Protein AF-A0A495ZK05-F1 (afdb_monomer)

Solvent-accessible surface area (backbone atoms only — not comparable to full-atom values): 6361 Å² total; per-residue (Å²): 134,88,84,78,74,72,53,63,67,58,57,50,51,53,55,46,61,74,78,39,60,81,86,37,72,67,45,50,52,50,51,54,51,49,52,54,49,49,54,51,49,54,38,54,50,38,51,52,52,36,50,54,47,40,40,71,76,38,63,52,75,69,47,58,72,47,46,70,61,61,73,62,57,81,54,53,66,61,41,49,52,50,35,56,44,59,73,66,53,92,45,72,81,55,44,48,57,78,72,52,76,71,65,96,77,130

Radius of gyration: 19.3 Å; Cα contacts (8 Å, |Δi|>4): 53; chains: 1; bounding box: 39×31×50 Å

Sequence (106 aa):
MLSGLLHPHQAIADFIKGGIVQESSVYQHLVETAEASYQREARQDAIRYLFAVLEFRFDGLAVQVLRPVLENIKDLERLQELHNEALHVESFEAFPHTLGMNGNEQ

Foldseek 3Di:
DDPPPPVVVVVVLVVCVVPPPCPDPVVVVVVVVVVVVVLVVLLVVLLVLLLVLLVVVAPNVVSVVCSVVSVVDSDSVLSVVLSVVSNVDPYPVVSCVSSVVPDPPD

Secondary structure (DSSP, 8-state):
-------HHHHHHHHHHHHS-TTSHHHHHHHHHHHHHHHHHHHHHHHHHHHHHHHHHS-HHHHHTTHHHHHH---HHHHHHHHHHHHH-SSTTTHHHHTT-S----

pLDDT: mean 74.85, std 16.36, range [32.03, 92.06]

Structure (mmCIF, N/CA/C/O backbone):
data_AF-A0A495ZK05-F1
#
_entry.id   AF-A0A495ZK05-F1
#
loop_
_atom_site.group_PDB
_atom_site.id
_atom_site.type_symbol
_atom_site.label_atom_id
_atom_site.label_alt_id
_atom_site.label_comp_id
_atom_site.label_asym_id
_atom_site.label_entity_id
_atom_site.label_seq_id
_atom_site.pdbx_PDB_ins_code
_atom_site.Cartn_x
_atom_site.Cartn_y
_atom_site.Cartn_z
_atom_site.occupancy
_atom_site.B_iso_or_equiv
_atom_site.auth_seq_id
_atom_site.auth_comp_id
_atom_site.auth_asym_id
_atom_site.auth_atom_id
_atom_site.pdbx_PDB_model_num
ATOM 1 N N . MET A 1 1 ? 11.075 11.632 32.663 1.00 38.25 1 MET A N 1
ATOM 2 C CA . MET A 1 1 ? 11.008 11.474 31.198 1.00 38.25 1 MET A CA 1
ATOM 3 C C . MET A 1 1 ? 9.583 11.095 30.842 1.00 38.25 1 MET A C 1
ATOM 5 O O . MET A 1 1 ? 9.145 10.011 31.194 1.00 38.25 1 MET A O 1
ATOM 9 N N . LEU A 1 2 ? 8.835 12.040 30.275 1.00 45.91 2 LEU A N 1
ATOM 10 C CA . LEU A 1 2 ? 7.432 11.880 29.898 1.00 45.91 2 LEU A CA 1
ATOM 11 C C . LEU A 1 2 ? 7.367 11.180 28.534 1.00 45.91 2 LEU A C 1
ATOM 13 O O . LEU A 1 2 ? 7.320 11.850 27.510 1.00 45.91 2 LEU A O 1
ATOM 17 N N . SER A 1 3 ? 7.375 9.845 28.508 1.00 44.25 3 SER A N 1
ATOM 18 C CA . SER A 1 3 ? 6.885 9.115 27.328 1.00 44.25 3 SER A CA 1
ATOM 19 C C . SER A 1 3 ? 5.365 9.057 27.399 1.00 44.25 3 SER A C 1
ATOM 21 O O . 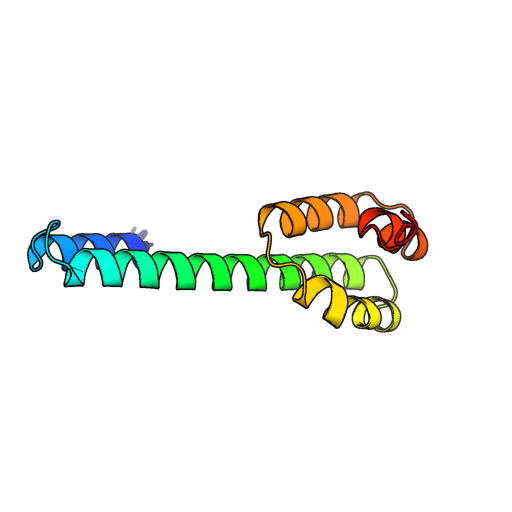SER A 1 3 ? 4.760 8.035 27.705 1.00 44.25 3 SER A O 1
ATOM 23 N N . GLY A 1 4 ? 4.764 10.223 27.168 1.00 50.09 4 GLY A N 1
ATOM 24 C CA . GLY A 1 4 ? 3.384 10.343 26.744 1.00 50.09 4 GLY A CA 1
ATOM 25 C C . GLY A 1 4 ? 3.306 9.972 25.271 1.00 50.09 4 GLY A C 1
ATOM 26 O O . GLY A 1 4 ? 3.370 10.838 24.409 1.00 50.09 4 GLY A O 1
ATOM 27 N N . LEU A 1 5 ? 3.155 8.685 24.989 1.00 45.94 5 LEU A N 1
ATOM 28 C CA . LEU A 1 5 ? 2.338 8.260 23.863 1.00 45.94 5 LEU A CA 1
ATOM 29 C C . LEU A 1 5 ? 1.092 7.639 24.475 1.00 45.94 5 LEU A C 1
ATOM 31 O O . LEU A 1 5 ? 0.960 6.429 24.629 1.00 45.94 5 LEU A O 1
ATOM 35 N N . LEU A 1 6 ? 0.192 8.530 24.893 1.00 44.91 6 LEU A N 1
ATOM 36 C CA . LEU A 1 6 ? -1.211 8.189 25.019 1.00 44.91 6 LEU A CA 1
ATOM 37 C C . LEU A 1 6 ? -1.605 7.672 23.636 1.00 44.91 6 LEU A C 1
ATOM 39 O O . LEU A 1 6 ? -1.663 8.455 22.692 1.00 44.91 6 LEU A O 1
ATOM 43 N N . HIS A 1 7 ? -1.805 6.365 23.488 1.00 44.66 7 HIS A N 1
ATOM 44 C CA . HIS A 1 7 ? -2.530 5.853 22.337 1.00 44.66 7 HIS A CA 1
ATOM 45 C C . HIS A 1 7 ? -3.914 6.510 22.414 1.00 44.66 7 HIS A C 1
ATOM 47 O O . HIS A 1 7 ? -4.664 6.193 23.344 1.00 44.66 7 HIS A O 1
ATOM 53 N N . PRO A 1 8 ? -4.261 7.460 21.524 1.00 54.59 8 PRO A N 1
ATOM 54 C CA . PRO A 1 8 ? -5.515 8.204 21.638 1.00 54.59 8 PRO A CA 1
ATOM 55 C C . PRO A 1 8 ? -6.719 7.252 21.635 1.00 54.59 8 PRO A C 1
ATOM 57 O O . PRO A 1 8 ? -7.712 7.510 22.304 1.00 54.59 8 PRO A O 1
ATOM 60 N N . HIS A 1 9 ? -6.577 6.090 20.995 1.00 52.38 9 HIS A N 1
ATOM 61 C CA . HIS A 1 9 ? -7.555 5.005 21.004 1.00 52.38 9 HIS A CA 1
ATOM 62 C C . HIS A 1 9 ? -7.830 4.428 22.402 1.00 52.38 9 HIS A C 1
ATOM 64 O O . HIS A 1 9 ? -8.989 4.186 22.729 1.00 52.38 9 HIS A O 1
ATOM 70 N N . GLN A 1 10 ? -6.806 4.257 23.248 1.00 53.91 10 GLN A N 1
ATOM 71 C CA . GLN A 1 10 ? -6.983 3.737 24.610 1.00 53.91 10 GLN A CA 1
ATOM 72 C C . GLN A 1 10 ? -7.698 4.767 25.491 1.00 53.91 10 GLN A C 1
ATOM 74 O O . GLN A 1 10 ? -8.633 4.431 26.208 1.00 53.91 10 GLN A O 1
ATOM 79 N N . ALA A 1 11 ? -7.313 6.041 25.369 1.00 58.72 11 ALA A N 1
ATOM 80 C CA . ALA A 1 11 ? -7.917 7.133 26.128 1.00 58.72 11 ALA A CA 1
ATOM 81 C C . ALA A 1 11 ? -9.381 7.392 25.731 1.00 58.72 11 ALA A C 1
ATOM 83 O O . ALA A 1 11 ? -10.210 7.666 26.596 1.00 58.72 11 ALA A O 1
ATOM 84 N N . ILE A 1 12 ? -9.716 7.267 24.442 1.00 57.22 12 ILE A N 1
ATOM 85 C CA . ILE A 1 12 ? -11.101 7.346 23.957 1.00 57.22 12 ILE A CA 1
ATOM 86 C C . ILE A 1 12 ? -11.905 6.140 24.458 1.00 57.22 12 ILE A C 1
ATOM 88 O O . ILE A 1 12 ? -13.001 6.323 24.981 1.00 57.22 12 ILE A O 1
ATOM 92 N N . ALA A 1 13 ? -11.361 4.923 24.371 1.00 57.22 13 ALA A N 1
ATOM 93 C CA . ALA A 1 13 ? -12.037 3.722 24.862 1.00 57.22 13 ALA A CA 1
ATOM 94 C C . ALA A 1 13 ? -12.306 3.779 26.377 1.00 57.22 13 ALA A C 1
ATOM 96 O O . ALA A 1 13 ? -13.402 3.438 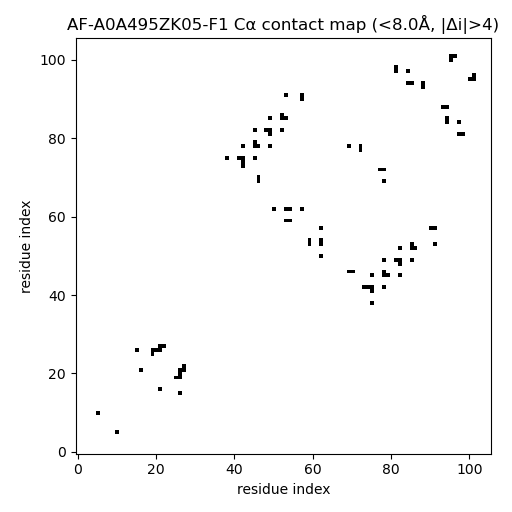26.823 1.00 57.22 13 ALA A O 1
ATOM 97 N N . ASP A 1 14 ? -11.342 4.256 27.164 1.00 60.91 14 ASP A N 1
ATOM 98 C CA . ASP A 1 14 ? -11.476 4.388 28.617 1.00 60.91 14 ASP A CA 1
ATOM 99 C C . ASP A 1 14 ? -12.444 5.522 29.009 1.00 60.91 14 ASP A C 1
ATOM 101 O O . ASP A 1 14 ? -13.238 5.358 29.938 1.00 60.91 14 ASP A O 1
ATOM 105 N N . PHE A 1 15 ? -12.461 6.637 28.265 1.00 61.59 15 PHE A N 1
ATOM 106 C CA . PHE A 1 15 ? -13.435 7.722 28.445 1.00 61.59 15 PHE A CA 1
ATOM 107 C C . PHE A 1 15 ? -14.873 7.268 28.146 1.00 61.59 15 PHE A C 1
ATOM 109 O O . PHE A 1 15 ? -15.790 7.554 28.918 1.00 61.59 15 PHE A O 1
ATOM 116 N N . ILE A 1 16 ? -15.074 6.512 27.063 1.00 58.06 16 ILE A N 1
ATOM 117 C CA . ILE A 1 16 ? -16.387 5.976 26.677 1.00 58.06 16 ILE A CA 1
ATOM 118 C C . ILE A 1 16 ? -16.865 4.935 27.711 1.00 58.06 16 ILE A C 1
ATOM 120 O O . ILE A 1 16 ? -18.028 4.977 28.117 1.00 58.06 16 ILE A O 1
ATOM 124 N N . LYS A 1 17 ? -15.979 4.063 28.219 1.00 57.12 17 LYS A N 1
ATOM 125 C CA . LYS A 1 17 ? -16.305 3.082 29.277 1.00 57.12 17 LYS A CA 1
ATOM 126 C C . LYS A 1 17 ? -16.735 3.717 30.603 1.00 57.12 17 LYS A C 1
ATOM 128 O O . LYS A 1 17 ? -17.503 3.101 31.336 1.00 57.12 17 LYS A O 1
ATOM 133 N N . GLY A 1 18 ? -16.232 4.909 30.929 1.00 58.09 18 GLY A N 1
ATOM 134 C CA . GLY A 1 18 ? -16.524 5.591 32.195 1.00 58.09 18 GLY A CA 1
ATOM 135 C C . GLY A 1 18 ? -17.904 6.258 32.268 1.00 58.09 18 GLY A C 1
ATOM 136 O O . GLY A 1 18 ? -18.395 6.492 33.370 1.00 58.09 18 GLY A O 1
ATOM 137 N N . GLY A 1 19 ? -18.531 6.563 31.124 1.00 60.56 19 GLY A N 1
ATOM 138 C CA . GLY A 1 19 ? -19.804 7.301 31.061 1.00 60.56 19 GLY A CA 1
ATOM 139 C C . GLY A 1 19 ? -20.941 6.604 30.309 1.00 60.56 19 GLY A C 1
ATOM 140 O O . GLY A 1 19 ? -22.100 6.972 30.495 1.00 60.56 19 GLY A O 1
ATOM 141 N N . ILE A 1 20 ? -20.643 5.603 29.476 1.00 56.84 20 ILE A N 1
ATOM 142 C CA . ILE A 1 20 ? -21.629 4.884 28.664 1.00 56.84 20 ILE A CA 1
ATOM 143 C C . ILE A 1 20 ? -21.628 3.417 29.102 1.00 56.84 20 ILE A C 1
ATOM 145 O O . ILE A 1 20 ? -20.589 2.763 29.121 1.00 56.84 20 ILE A O 1
ATOM 149 N N . VAL A 1 21 ? -22.801 2.893 29.470 1.00 59.66 21 VAL A N 1
ATOM 150 C CA . VAL A 1 21 ? -22.973 1.466 29.783 1.00 59.66 21 VAL A CA 1
ATOM 151 C C . VAL A 1 21 ? -22.532 0.659 28.557 1.00 59.66 21 VAL A C 1
ATOM 153 O O . VAL A 1 21 ? -23.018 0.931 27.462 1.00 59.66 21 VAL A O 1
ATOM 156 N N . GLN A 1 22 ? -21.627 -0.314 28.720 1.00 55.84 22 GLN A N 1
ATOM 157 C CA . GLN A 1 22 ?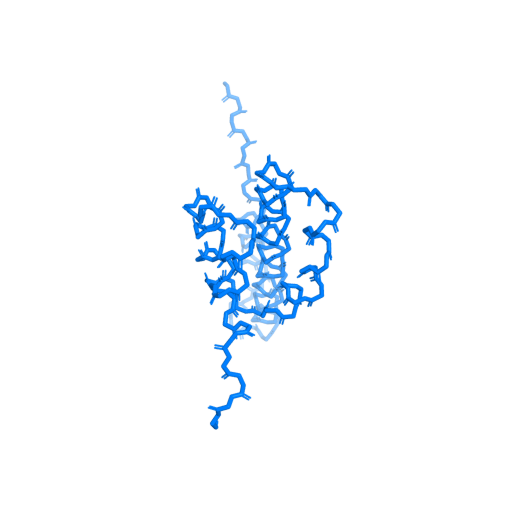 -21.104 -1.143 27.615 1.00 55.84 22 GLN A CA 1
ATOM 158 C C . GLN A 1 22 ? -22.210 -1.867 26.818 1.00 55.84 22 GLN A C 1
ATOM 160 O O . GLN A 1 22 ? -21.993 -2.231 25.669 1.00 55.84 22 GLN A O 1
ATOM 165 N N . GLU A 1 23 ? -23.399 -2.026 27.407 1.00 57.50 23 GLU A N 1
ATOM 166 C CA . GLU A 1 23 ? -24.602 -2.615 26.796 1.00 57.50 23 GLU A CA 1
ATOM 167 C C . GLU A 1 23 ? -25.494 -1.595 26.058 1.00 57.50 23 GLU A C 1
ATOM 169 O O . GLU A 1 23 ? -26.519 -1.953 25.481 1.00 57.50 23 GLU A O 1
ATOM 174 N N . SER A 1 24 ? -25.149 -0.305 26.089 1.00 70.56 24 SER A N 1
ATOM 175 C CA . SER A 1 24 ? -25.881 0.732 25.364 1.00 70.56 24 SER A CA 1
ATOM 176 C C . SER A 1 24 ? -25.593 0.631 23.871 1.00 70.56 24 SER A C 1
ATOM 178 O O . SER A 1 24 ? -24.434 0.582 23.455 1.00 70.56 24 SER A O 1
ATOM 180 N N . SER A 1 25 ? -26.639 0.723 23.050 1.00 72.38 25 SER A N 1
ATOM 181 C CA . SER A 1 25 ? -26.523 0.802 21.587 1.00 72.38 25 SER A CA 1
ATOM 182 C C . SER A 1 25 ? -25.604 1.938 21.119 1.00 72.38 25 SER A C 1
ATOM 184 O O . SER A 1 25 ? -24.988 1.840 20.062 1.00 72.38 25 SER A O 1
ATOM 186 N N . VAL A 1 26 ? -25.451 2.993 21.928 1.00 71.62 26 VAL A N 1
ATOM 187 C CA . VAL A 1 26 ? -24.514 4.096 21.677 1.00 71.62 26 VAL A CA 1
ATOM 188 C C . VAL A 1 26 ? -23.056 3.641 21.803 1.00 71.62 26 VAL A C 1
ATOM 190 O O . VAL A 1 26 ? -22.233 4.026 20.979 1.00 71.62 26 VAL A O 1
ATOM 193 N N . TYR A 1 27 ? -22.724 2.814 22.801 1.00 68.44 27 TYR A N 1
ATOM 194 C CA . TYR A 1 27 ? -21.365 2.287 22.980 1.00 68.44 27 TYR A CA 1
ATOM 195 C C . TYR A 1 27 ? -20.980 1.393 21.800 1.00 68.44 27 TYR A C 1
ATOM 197 O O . TYR A 1 27 ? -19.920 1.564 21.203 1.00 68.44 27 TYR A O 1
ATOM 205 N N . GLN A 1 28 ? -21.879 0.482 21.433 1.00 70.25 28 GLN A N 1
ATOM 206 C CA . GLN A 1 28 ? -21.676 -0.465 20.341 1.00 70.25 28 GLN A CA 1
ATOM 207 C C . GLN A 1 28 ? -21.483 0.260 19.001 1.00 70.25 28 GLN A C 1
ATOM 209 O O . GLN A 1 28 ? -20.506 0.010 18.301 1.00 70.25 28 GLN A O 1
ATOM 214 N N . HIS A 1 29 ? -22.318 1.265 18.720 1.00 74.25 29 HIS A N 1
ATOM 215 C CA . HIS A 1 29 ? -22.187 2.098 17.526 1.00 74.25 29 HIS A CA 1
ATOM 216 C C . HIS A 1 29 ? -20.864 2.886 17.471 1.00 74.25 29 HIS A C 1
ATOM 218 O O . HIS A 1 29 ? -20.266 3.029 16.403 1.00 74.25 29 HIS A O 1
ATOM 224 N N . LEU A 1 30 ? -20.381 3.398 18.610 1.00 73.38 30 LEU A N 1
ATOM 225 C CA . LEU A 1 30 ? -19.103 4.116 18.678 1.00 73.38 30 LEU A CA 1
ATOM 226 C C . LEU A 1 30 ? -17.910 3.189 18.446 1.00 73.38 30 LEU A C 1
ATOM 228 O O . LEU A 1 30 ? -16.984 3.577 17.736 1.00 73.38 30 LEU A O 1
ATOM 232 N N . VAL A 1 31 ? -17.937 1.979 19.011 1.00 73.00 31 VAL A N 1
ATOM 233 C CA . VAL A 1 31 ? -16.900 0.964 18.778 1.00 73.00 31 VAL A CA 1
ATOM 234 C C . VAL A 1 31 ? -16.872 0.558 17.308 1.00 73.00 31 VAL A C 1
ATOM 236 O O . VAL A 1 31 ? -15.817 0.647 16.688 1.00 73.00 31 VAL A O 1
ATOM 239 N N . GLU A 1 32 ? -18.021 0.226 16.718 1.00 73.69 32 GLU A N 1
ATOM 240 C CA . GLU A 1 32 ? -18.130 -0.111 15.290 1.00 73.69 32 GLU A CA 1
ATOM 241 C C . GLU A 1 32 ? -17.608 1.020 14.390 1.00 73.69 32 GLU A C 1
ATOM 243 O O . GLU A 1 32 ? -16.862 0.788 13.438 1.00 73.69 32 GLU A O 1
ATOM 248 N N . THR A 1 33 ? -17.956 2.271 14.709 1.00 72.69 33 THR A N 1
ATOM 249 C CA . THR A 1 33 ? -17.499 3.445 13.950 1.00 72.69 33 THR A CA 1
ATOM 250 C C . THR A 1 33 ? -15.991 3.657 14.097 1.00 72.69 33 THR A C 1
ATOM 252 O O . THR A 1 33 ? -15.309 3.962 13.114 1.00 72.69 33 THR A O 1
ATOM 255 N N . ALA A 1 34 ? -15.454 3.480 15.306 1.00 68.44 34 ALA A N 1
ATOM 256 C CA . ALA A 1 34 ? -14.025 3.593 15.567 1.00 68.44 34 ALA A CA 1
ATOM 257 C C . ALA A 1 34 ? -13.236 2.503 14.828 1.00 68.44 34 ALA A C 1
ATOM 259 O O . ALA A 1 34 ? -12.264 2.821 14.142 1.00 68.44 34 ALA A O 1
ATOM 260 N N . GLU A 1 35 ? -13.681 1.248 14.878 1.00 73.62 35 GLU A N 1
ATOM 261 C CA . GLU A 1 35 ? -13.059 0.143 14.142 1.00 73.62 35 GLU A CA 1
ATOM 262 C C . GLU A 1 35 ? -13.101 0.373 12.626 1.00 73.62 35 GLU A C 1
ATOM 264 O O . GLU A 1 35 ? -12.080 0.220 11.952 1.00 73.62 35 GLU A O 1
ATOM 269 N N . ALA A 1 36 ? -14.230 0.839 12.086 1.00 73.62 36 ALA A N 1
ATOM 270 C CA . ALA A 1 36 ? -14.351 1.167 10.666 1.00 73.62 36 ALA A CA 1
ATOM 271 C C . ALA A 1 36 ? -13.417 2.315 10.238 1.00 73.62 36 ALA A C 1
ATOM 273 O O . ALA A 1 36 ? -12.837 2.274 9.147 1.00 73.62 36 ALA A O 1
ATOM 274 N N . SER A 1 37 ? -13.251 3.340 11.083 1.00 73.38 37 SER A N 1
ATOM 275 C CA . SER A 1 37 ? -12.301 4.430 10.823 1.00 73.38 37 SER A CA 1
ATOM 276 C C . SER A 1 37 ? -10.852 3.939 10.843 1.00 73.38 37 SER A C 1
ATOM 278 O O . SER A 1 37 ? -10.108 4.215 9.903 1.00 73.38 37 SER A O 1
ATOM 280 N N . TYR A 1 38 ? -10.490 3.113 11.826 1.00 74.75 38 TYR A N 1
ATOM 281 C CA . TYR A 1 38 ? -9.158 2.527 11.942 1.00 74.75 38 TYR A CA 1
ATOM 282 C C . TYR A 1 38 ? -8.814 1.634 10.746 1.00 74.75 38 TYR A C 1
ATOM 284 O O . TYR A 1 38 ? -7.747 1.771 10.150 1.00 74.75 38 TYR A O 1
ATOM 292 N N . GLN A 1 39 ? -9.735 0.761 10.329 1.00 77.06 39 GLN A N 1
ATOM 293 C CA . GLN A 1 39 ? -9.534 -0.084 9.149 1.00 77.06 39 GLN A CA 1
ATOM 294 C C . GLN A 1 39 ? -9.350 0.746 7.875 1.00 77.06 39 GLN A C 1
ATOM 296 O O . GLN A 1 39 ? -8.521 0.410 7.026 1.00 77.06 39 GLN A O 1
ATOM 301 N N . ARG A 1 40 ? -10.088 1.854 7.733 1.00 80.31 40 ARG A N 1
ATOM 302 C CA . ARG A 1 40 ? -9.933 2.764 6.592 1.00 80.31 40 ARG A CA 1
ATOM 303 C C . ARG A 1 40 ? -8.557 3.429 6.583 1.00 80.31 40 ARG A C 1
ATOM 305 O O . ARG A 1 40 ? -7.945 3.491 5.517 1.00 80.31 40 ARG A O 1
ATOM 312 N N . GLU A 1 41 ? -8.087 3.908 7.730 1.00 86.69 41 GLU A N 1
ATOM 313 C CA . GLU A 1 41 ? -6.768 4.537 7.869 1.00 86.69 41 GLU A CA 1
ATOM 314 C C . GLU A 1 41 ? -5.644 3.539 7.589 1.00 86.69 41 GLU A C 1
ATOM 316 O O . GLU A 1 41 ? -4.811 3.787 6.718 1.00 86.69 41 GLU A O 1
ATOM 321 N N . ALA A 1 42 ? -5.680 2.364 8.222 1.00 85.19 42 ALA A N 1
ATOM 322 C CA . ALA A 1 42 ? -4.699 1.302 8.005 1.00 85.19 42 ALA A CA 1
ATOM 323 C C . ALA A 1 42 ? -4.614 0.893 6.527 1.00 85.19 42 ALA A C 1
ATOM 325 O O . ALA A 1 42 ? -3.530 0.679 5.984 1.00 85.19 42 ALA A O 1
ATOM 326 N N . ARG A 1 43 ? -5.760 0.848 5.842 1.00 90.88 43 ARG A N 1
ATOM 327 C CA . ARG A 1 43 ? -5.835 0.578 4.406 1.00 90.88 43 ARG A CA 1
ATOM 328 C C . ARG A 1 43 ? -5.205 1.686 3.563 1.00 90.88 43 ARG A C 1
ATOM 330 O O . ARG A 1 43 ? -4.482 1.391 2.613 1.00 90.88 43 ARG A O 1
ATOM 337 N N . GLN A 1 44 ? -5.491 2.950 3.869 1.00 89.69 44 GLN A N 1
ATOM 338 C CA . GLN A 1 44 ? -4.891 4.083 3.157 1.00 89.69 44 GLN A CA 1
ATOM 339 C C . GLN A 1 44 ? -3.375 4.122 3.347 1.00 89.69 44 GLN A C 1
ATOM 341 O O . GLN A 1 44 ? -2.644 4.352 2.383 1.00 89.69 44 GLN A O 1
ATOM 346 N N . ASP A 1 45 ? -2.908 3.839 4.559 1.00 89.81 45 ASP A N 1
ATOM 347 C CA . ASP A 1 45 ? -1.488 3.740 4.866 1.00 89.81 45 ASP A CA 1
ATOM 348 C C . ASP A 1 45 ? -0.831 2.576 4.118 1.00 89.81 45 ASP A C 1
ATOM 350 O O . ASP A 1 45 ? 0.210 2.777 3.492 1.00 89.81 45 ASP A O 1
ATOM 354 N N . ALA A 1 46 ? -1.457 1.395 4.085 1.00 89.88 46 ALA A N 1
ATOM 355 C CA . ALA A 1 46 ? -0.956 0.248 3.328 1.00 89.88 46 ALA A CA 1
ATOM 356 C C . ALA A 1 46 ? -0.804 0.569 1.832 1.00 89.88 46 ALA A C 1
ATOM 358 O O . ALA A 1 46 ? 0.251 0.308 1.251 1.00 89.88 46 ALA A O 1
ATOM 359 N N . ILE A 1 47 ? -1.809 1.213 1.225 1.00 91.81 47 ILE A N 1
ATOM 360 C CA . ILE A 1 47 ? -1.742 1.680 -0.168 1.00 91.81 47 ILE A CA 1
ATOM 361 C C . ILE A 1 47 ? -0.599 2.687 -0.338 1.00 91.81 47 ILE A C 1
ATOM 363 O O . ILE A 1 47 ? 0.218 2.530 -1.244 1.00 91.81 47 ILE A O 1
ATOM 367 N N . ARG A 1 48 ? -0.494 3.696 0.537 1.00 91.81 48 ARG A N 1
ATOM 368 C CA . ARG A 1 48 ? 0.564 4.718 0.468 1.00 91.81 48 ARG A CA 1
ATOM 369 C C . ARG A 1 48 ? 1.958 4.097 0.533 1.00 91.81 48 ARG A C 1
ATOM 371 O O . ARG A 1 48 ? 2.824 4.469 -0.254 1.00 91.81 48 ARG A O 1
ATOM 378 N N . TYR A 1 49 ? 2.184 3.167 1.457 1.00 91.44 49 TYR A N 1
ATOM 379 C CA . TYR A 1 49 ? 3.481 2.511 1.608 1.00 91.44 49 TYR A CA 1
ATOM 380 C C . TYR A 1 49 ? 3.800 1.579 0.444 1.00 91.44 49 TYR A C 1
ATOM 382 O O . TYR A 1 49 ? 4.942 1.550 -0.006 1.00 91.44 49 TYR A O 1
ATOM 390 N N . LEU A 1 50 ? 2.805 0.861 -0.077 1.00 92.06 50 LEU A N 1
ATOM 391 C CA . LEU A 1 50 ? 2.961 0.062 -1.288 1.00 92.06 50 LEU A CA 1
ATOM 392 C C . LEU A 1 50 ? 3.365 0.936 -2.488 1.00 92.06 50 LEU A C 1
ATOM 394 O O . LEU A 1 50 ? 4.320 0.606 -3.188 1.00 92.06 50 LEU A O 1
ATOM 398 N N . PHE A 1 51 ? 2.712 2.085 -2.679 1.00 91.81 51 PHE A N 1
ATOM 399 C CA . PHE A 1 51 ? 3.102 3.057 -3.705 1.00 91.81 51 PHE A CA 1
ATOM 400 C C . PHE A 1 51 ? 4.527 3.560 -3.517 1.00 91.81 51 PHE A C 1
ATOM 402 O O . PHE A 1 51 ? 5.295 3.556 -4.471 1.00 91.81 51 PHE A O 1
ATOM 409 N N . ALA A 1 52 ? 4.901 3.930 -2.293 1.00 91.38 52 ALA A N 1
ATOM 410 C CA . ALA A 1 52 ? 6.247 4.411 -2.006 1.00 91.38 52 ALA A CA 1
ATOM 411 C C . ALA A 1 52 ? 7.326 3.370 -2.356 1.00 91.38 52 ALA A C 1
ATOM 413 O O . ALA A 1 52 ? 8.367 3.730 -2.899 1.00 91.38 52 ALA A O 1
ATOM 414 N N . VAL A 1 53 ? 7.078 2.081 -2.090 1.00 92.06 53 VAL A N 1
ATOM 415 C CA . VAL A 1 53 ? 7.996 0.995 -2.473 1.00 92.06 53 VAL A CA 1
ATOM 416 C C . VAL A 1 53 ? 8.076 0.852 -3.991 1.00 92.06 53 VAL A C 1
ATOM 418 O O . VAL A 1 53 ? 9.174 0.790 -4.541 1.00 92.06 53 VAL A O 1
ATOM 421 N N . LEU A 1 54 ? 6.934 0.822 -4.677 1.00 90.69 54 LEU A N 1
ATOM 422 C CA . LEU A 1 54 ? 6.899 0.670 -6.130 1.00 90.69 54 LEU A CA 1
ATOM 423 C C . LEU A 1 54 ? 7.560 1.858 -6.845 1.00 90.69 54 LEU A C 1
ATOM 425 O O . LEU A 1 54 ? 8.361 1.639 -7.745 1.00 90.69 54 LEU A O 1
ATOM 429 N N . GLU A 1 55 ? 7.289 3.094 -6.420 1.00 91.19 55 GLU A N 1
ATOM 430 C CA . GLU A 1 55 ? 7.907 4.316 -6.965 1.00 91.19 55 GLU A CA 1
ATOM 431 C C . GLU A 1 55 ? 9.405 4.414 -6.642 1.00 91.19 55 GLU A C 1
ATOM 433 O O . GLU A 1 55 ? 10.161 5.029 -7.390 1.00 91.19 55 GLU A O 1
ATOM 438 N N . PHE A 1 56 ? 9.855 3.817 -5.534 1.00 90.25 56 PHE A N 1
ATOM 439 C CA . PHE A 1 56 ? 11.278 3.739 -5.206 1.00 90.25 56 PHE A CA 1
ATOM 440 C C . PHE A 1 56 ? 12.019 2.728 -6.090 1.00 90.25 56 PHE A C 1
ATOM 442 O O . PHE A 1 56 ? 13.169 2.959 -6.463 1.00 90.25 56 PHE A O 1
ATOM 449 N N . ARG A 1 57 ? 11.385 1.591 -6.400 1.00 90.44 57 ARG A N 1
ATOM 450 C CA . ARG A 1 57 ? 12.017 0.495 -7.150 1.00 90.44 57 ARG A CA 1
ATOM 451 C C . ARG A 1 57 ? 11.872 0.632 -8.664 1.00 90.44 57 ARG A C 1
ATOM 453 O O . ARG A 1 57 ? 12.722 0.123 -9.392 1.00 90.44 57 ARG A O 1
ATOM 460 N N . PHE A 1 58 ? 10.814 1.284 -9.130 1.00 88.31 58 PHE A N 1
ATOM 461 C CA . PHE A 1 58 ? 10.410 1.322 -10.533 1.00 88.31 58 PHE A CA 1
ATOM 462 C C . PHE A 1 58 ? 10.070 2.745 -10.985 1.00 88.31 58 PHE A C 1
ATOM 464 O O . PHE A 1 58 ? 10.003 3.672 -10.184 1.00 88.31 58 PHE A O 1
ATOM 471 N N . ASP A 1 59 ? 9.852 2.928 -12.289 1.00 80.75 59 ASP A N 1
ATOM 472 C CA . ASP A 1 59 ? 9.464 4.227 -12.842 1.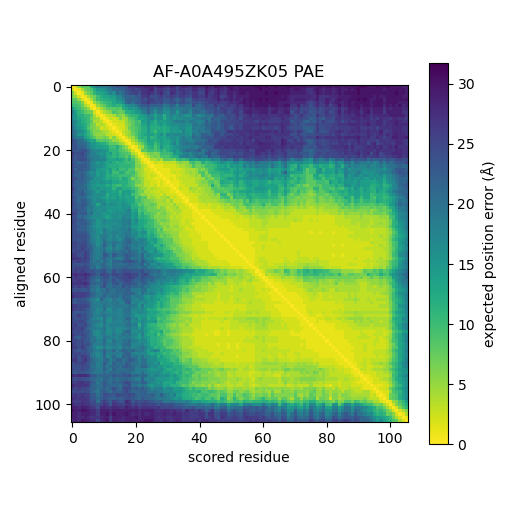00 80.75 59 ASP A CA 1
ATOM 473 C C . ASP A 1 59 ? 8.129 4.702 -12.241 1.00 80.75 59 ASP A C 1
ATOM 475 O O . ASP A 1 59 ? 7.079 4.082 -12.435 1.00 80.75 59 ASP A O 1
ATOM 479 N N . GLY A 1 60 ? 8.163 5.832 -11.530 1.00 76.12 60 GLY A N 1
ATOM 480 C CA . GLY A 1 60 ? 7.003 6.376 -10.831 1.00 76.12 60 GLY A CA 1
ATOM 481 C C . GLY A 1 60 ? 5.799 6.668 -11.734 1.00 76.12 60 GLY A C 1
ATOM 482 O O . GLY A 1 60 ? 4.666 6.567 -11.268 1.00 76.12 60 GLY A O 1
ATOM 483 N N . LEU A 1 61 ? 5.992 6.970 -13.025 1.00 78.56 61 LEU A N 1
ATOM 484 C CA . LEU A 1 61 ? 4.877 7.188 -13.958 1.00 78.56 61 LEU A CA 1
ATOM 485 C C . LEU A 1 61 ? 4.155 5.882 -14.297 1.00 78.56 61 LEU A C 1
ATOM 487 O O . LEU A 1 61 ? 2.925 5.867 -14.372 1.00 78.56 61 LEU A O 1
ATOM 491 N N . ALA A 1 62 ? 4.900 4.788 -14.461 1.00 78.94 62 ALA A N 1
ATOM 492 C CA . ALA A 1 62 ? 4.327 3.468 -14.707 1.00 78.94 62 ALA A CA 1
ATOM 493 C C . ALA A 1 62 ? 3.547 2.970 -13.481 1.00 78.94 62 ALA A C 1
ATOM 495 O O . ALA A 1 62 ? 2.450 2.423 -13.609 1.00 78.94 62 ALA A O 1
ATOM 496 N N . VAL A 1 63 ? 4.063 3.249 -12.282 1.00 84.38 63 VAL A N 1
ATOM 497 C CA . VAL A 1 63 ? 3.438 2.870 -11.011 1.00 84.38 63 VAL A CA 1
ATOM 498 C C . VAL A 1 63 ? 2.068 3.529 -10.822 1.00 84.38 63 VAL A C 1
ATOM 500 O O . VAL A 1 63 ? 1.138 2.858 -10.372 1.00 84.38 63 VAL A O 1
ATOM 503 N N . GLN A 1 64 ? 1.881 4.794 -11.227 1.00 85.44 64 GLN A N 1
ATOM 504 C CA . GLN A 1 64 ? 0.584 5.477 -11.070 1.00 85.44 64 GLN A CA 1
ATOM 505 C C . GLN A 1 64 ? -0.572 4.789 -11.810 1.00 85.44 64 GLN A C 1
ATOM 507 O O . GLN A 1 64 ? -1.723 4.918 -11.388 1.00 85.44 64 GLN A O 1
ATOM 512 N N . VAL A 1 65 ? -0.294 4.015 -12.864 1.00 86.75 65 VAL A N 1
ATOM 513 C CA . VAL A 1 65 ? -1.315 3.240 -13.594 1.00 86.75 65 VAL A CA 1
ATOM 514 C C . VAL A 1 65 ? -1.985 2.196 -12.690 1.00 86.75 65 VAL A C 1
ATOM 516 O O . VAL A 1 65 ? -3.154 1.866 -12.886 1.00 86.75 65 VAL A O 1
ATOM 519 N N . LEU A 1 66 ? -1.291 1.718 -11.652 1.00 85.50 66 LEU A N 1
ATOM 520 C CA . LEU A 1 66 ? -1.807 0.726 -10.704 1.00 85.50 66 LEU A CA 1
ATOM 521 C C . LEU A 1 66 ? -2.659 1.335 -9.583 1.00 85.50 66 LEU A C 1
ATOM 523 O O . LEU A 1 66 ? -3.315 0.598 -8.845 1.00 85.50 66 LEU A O 1
ATOM 527 N N . ARG A 1 67 ? -2.695 2.668 -9.449 1.00 87.19 67 ARG A N 1
ATOM 528 C CA . ARG A 1 67 ? -3.452 3.369 -8.396 1.00 87.19 67 ARG A CA 1
ATOM 529 C C . ARG A 1 67 ? -4.924 2.983 -8.329 1.00 87.19 67 ARG A C 1
ATOM 531 O O . ARG A 1 67 ? -5.337 2.542 -7.257 1.00 87.19 67 ARG A O 1
ATOM 538 N N . PRO A 1 68 ? -5.707 3.046 -9.419 1.00 88.69 68 PRO A N 1
ATOM 539 C CA . PRO A 1 68 ? -7.109 2.643 -9.359 1.00 88.69 68 PRO A CA 1
ATOM 540 C C . PRO A 1 68 ? -7.292 1.169 -8.967 1.00 88.69 68 PRO A C 1
ATOM 542 O O . PRO A 1 68 ? -8.263 0.835 -8.293 1.00 88.69 68 PRO A O 1
ATOM 545 N N . VAL A 1 69 ? -6.358 0.287 -9.345 1.00 88.69 69 VAL A N 1
ATOM 546 C CA . VAL A 1 69 ? -6.422 -1.144 -9.010 1.00 88.69 69 VAL A CA 1
ATOM 547 C C . VAL A 1 69 ? -6.200 -1.348 -7.512 1.00 88.69 69 VAL A C 1
ATOM 549 O O . VAL A 1 69 ? -7.031 -1.964 -6.845 1.00 88.69 69 VAL A O 1
ATOM 552 N N . LEU A 1 70 ? -5.132 -0.770 -6.959 1.00 87.81 70 LEU A N 1
ATOM 553 C CA . LEU A 1 70 ? -4.799 -0.867 -5.535 1.00 87.81 70 LEU A CA 1
ATOM 554 C C . LEU A 1 70 ? -5.848 -0.184 -4.644 1.00 87.81 70 LEU A C 1
ATOM 556 O O . LEU A 1 70 ? -6.229 -0.714 -3.600 1.00 87.81 70 LEU A O 1
ATOM 560 N N . GLU A 1 71 ? -6.403 0.946 -5.084 1.00 88.81 71 GLU A N 1
ATOM 561 C CA . GLU A 1 71 ? -7.506 1.629 -4.399 1.00 88.81 71 GLU A CA 1
ATOM 562 C C . GLU A 1 71 ? -8.844 0.877 -4.473 1.00 88.81 71 GLU A C 1
ATOM 564 O O . GLU A 1 71 ? -9.761 1.189 -3.700 1.00 88.81 71 GLU A O 1
ATOM 569 N N . ASN A 1 72 ? -8.984 -0.133 -5.333 1.00 90.56 72 ASN A N 1
ATOM 570 C CA . ASN A 1 72 ? -10.177 -0.973 -5.360 1.00 90.56 72 ASN A CA 1
ATOM 571 C C . ASN A 1 72 ? -10.112 -2.131 -4.346 1.00 90.56 72 ASN A C 1
ATOM 573 O O . ASN A 1 72 ? -11.154 -2.557 -3.846 1.00 90.56 72 ASN A O 1
ATOM 577 N N . ILE A 1 73 ? -8.912 -2.582 -3.966 1.00 87.94 73 ILE A N 1
ATOM 578 C CA . ILE A 1 73 ? -8.711 -3.690 -3.016 1.00 87.94 73 ILE A CA 1
ATOM 579 C C . ILE A 1 73 ? -9.216 -3.276 -1.631 1.00 87.94 73 ILE A C 1
ATOM 581 O O . ILE A 1 73 ? -8.695 -2.336 -1.031 1.00 87.94 73 ILE A O 1
ATOM 585 N N . LYS A 1 74 ? -10.268 -3.929 -1.128 1.00 86.00 74 LYS A N 1
ATOM 586 C CA . LYS A 1 74 ? -10.859 -3.621 0.192 1.00 86.00 74 LYS A CA 1
ATOM 587 C C . LYS A 1 74 ? -10.170 -4.347 1.339 1.00 86.00 74 LYS A C 1
ATOM 589 O O . LYS A 1 74 ? -10.189 -3.849 2.457 1.00 86.00 74 LYS A O 1
ATOM 594 N N . ASP A 1 75 ? -9.562 -5.480 1.028 1.00 87.06 75 ASP A N 1
ATOM 595 C CA . ASP A 1 75 ? -8.874 -6.341 1.972 1.00 87.06 75 ASP A CA 1
ATOM 596 C C . ASP A 1 75 ? -7.511 -5.744 2.372 1.00 87.06 75 ASP A C 1
ATOM 598 O O . ASP A 1 75 ? -6.655 -5.482 1.523 1.00 87.06 75 ASP A O 1
ATOM 602 N N . LEU A 1 76 ? -7.336 -5.485 3.672 1.00 86.12 76 LEU A N 1
ATOM 603 C CA . LEU A 1 76 ? -6.097 -4.944 4.231 1.00 86.12 76 LEU A CA 1
ATOM 604 C C . LEU A 1 76 ? -4.961 -5.971 4.211 1.00 86.12 76 LEU A C 1
ATOM 606 O O . LEU A 1 76 ? -3.827 -5.601 3.913 1.00 86.12 76 LEU A O 1
ATOM 610 N N . GLU A 1 77 ? -5.254 -7.235 4.508 1.00 86.81 77 GLU A N 1
ATOM 611 C CA . GLU A 1 77 ? -4.264 -8.315 4.510 1.00 86.81 77 GLU A CA 1
ATOM 612 C C . GLU A 1 77 ? -3.711 -8.494 3.098 1.00 86.81 77 GLU A C 1
ATOM 614 O O . GLU A 1 77 ? -2.497 -8.493 2.893 1.00 86.81 77 GLU A O 1
ATOM 619 N N . ARG A 1 78 ? -4.591 -8.452 2.093 1.00 89.44 78 ARG A N 1
ATOM 620 C CA . ARG A 1 78 ? -4.172 -8.486 0.691 1.00 89.44 78 ARG A CA 1
ATOM 621 C C . ARG A 1 78 ? -3.243 -7.330 0.311 1.00 89.44 78 ARG A C 1
ATOM 623 O O . ARG A 1 78 ? -2.293 -7.517 -0.446 1.00 89.44 78 ARG A O 1
ATOM 630 N N . LEU A 1 79 ? -3.498 -6.122 0.813 1.00 90.69 79 LEU A N 1
ATOM 631 C CA . LEU A 1 79 ? -2.619 -4.971 0.573 1.00 90.69 79 LEU A CA 1
ATOM 632 C C . LEU A 1 79 ? -1.256 -5.129 1.260 1.00 90.69 79 LEU A C 1
ATOM 634 O O . LEU A 1 79 ? -0.246 -4.690 0.710 1.00 90.69 79 LEU A O 1
ATOM 638 N N . GLN A 1 80 ? -1.209 -5.767 2.431 1.00 88.06 80 GLN A N 1
ATOM 639 C CA . GLN A 1 80 ? 0.037 -6.071 3.138 1.00 88.06 80 GLN A CA 1
ATOM 640 C C . GLN A 1 80 ? 0.853 -7.156 2.424 1.00 88.06 80 GLN A C 1
ATOM 642 O O . GLN A 1 80 ? 2.066 -7.010 2.283 1.00 88.06 80 GLN A O 1
ATOM 647 N N . GLU A 1 81 ? 0.207 -8.203 1.910 1.00 89.62 81 GLU A N 1
ATOM 648 C CA . GLU A 1 81 ? 0.858 -9.198 1.050 1.00 89.62 81 GLU A CA 1
ATOM 649 C C . GLU A 1 81 ? 1.483 -8.536 -0.177 1.00 89.62 81 GLU A C 1
ATOM 651 O O . GLU A 1 81 ? 2.660 -8.739 -0.459 1.00 89.62 81 GLU A O 1
ATOM 656 N N . LEU A 1 82 ? 0.723 -7.683 -0.868 1.00 91.31 82 LEU A N 1
ATOM 657 C CA . LEU A 1 82 ? 1.212 -6.961 -2.041 1.00 91.31 82 LEU A CA 1
ATOM 658 C C . LEU A 1 82 ? 2.375 -6.028 -1.708 1.00 91.31 82 LEU A C 1
ATOM 660 O O . LEU A 1 82 ? 3.288 -5.898 -2.518 1.00 91.31 82 LEU A O 1
ATOM 664 N N . HIS A 1 83 ? 2.375 -5.402 -0.528 1.00 90.44 83 HIS A N 1
ATOM 665 C CA . HIS A 1 83 ? 3.526 -4.640 -0.043 1.00 90.44 83 HIS A CA 1
ATOM 666 C C . HIS A 1 83 ? 4.770 -5.524 0.070 1.00 90.44 83 HIS A C 1
ATOM 668 O O . HIS A 1 83 ? 5.837 -5.146 -0.412 1.00 90.44 83 HIS A O 1
ATOM 674 N N . ASN A 1 84 ? 4.637 -6.710 0.664 1.00 88.00 84 ASN A N 1
ATOM 675 C CA . ASN A 1 84 ? 5.748 -7.648 0.781 1.00 88.00 84 ASN A CA 1
ATOM 676 C C . ASN A 1 84 ? 6.209 -8.134 -0.597 1.00 88.00 84 ASN A C 1
ATOM 678 O O . ASN A 1 84 ? 7.404 -8.126 -0.872 1.00 88.00 84 ASN A O 1
ATOM 682 N N . GLU A 1 85 ? 5.295 -8.487 -1.496 1.00 89.31 85 GLU A N 1
ATOM 683 C CA . GLU A 1 85 ? 5.627 -8.881 -2.870 1.00 89.31 85 GLU A CA 1
ATOM 684 C C . GLU A 1 85 ? 6.347 -7.756 -3.625 1.00 89.31 85 GLU A C 1
ATOM 686 O O . GLU A 1 85 ? 7.363 -7.992 -4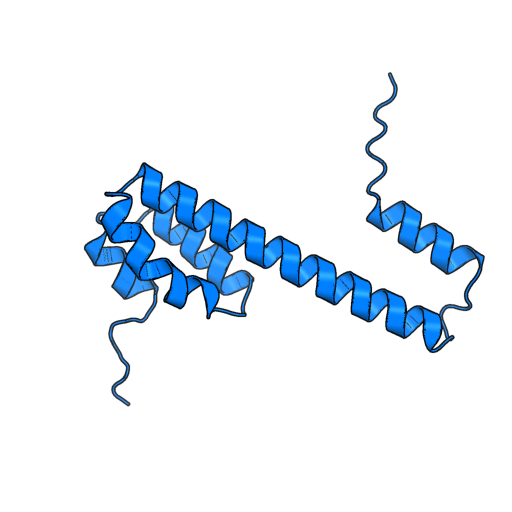.278 1.00 89.31 85 GLU A O 1
ATOM 691 N N . ALA A 1 86 ? 5.904 -6.504 -3.470 1.00 89.88 86 ALA A N 1
ATOM 692 C CA . ALA A 1 86 ? 6.533 -5.338 -4.090 1.00 89.88 86 ALA A CA 1
ATOM 693 C C . ALA A 1 86 ? 8.001 -5.149 -3.680 1.00 89.88 86 ALA A C 1
ATOM 695 O O . ALA A 1 86 ? 8.751 -4.517 -4.422 1.00 89.88 86 ALA A O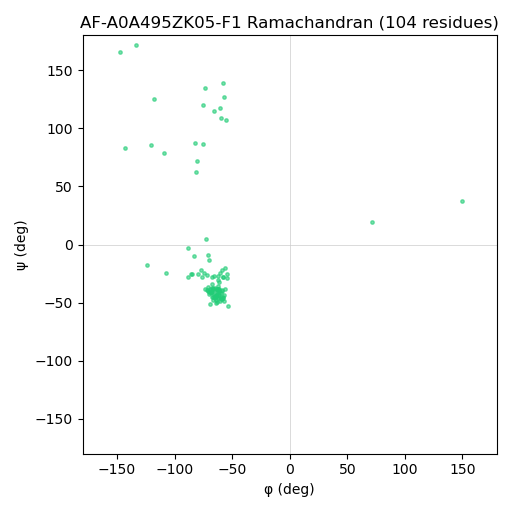 1
ATOM 696 N N . LEU A 1 87 ? 8.437 -5.700 -2.543 1.00 88.25 87 LEU A N 1
ATOM 697 C CA . LEU A 1 87 ? 9.843 -5.708 -2.122 1.00 88.25 87 LEU A CA 1
ATOM 698 C C . LEU A 1 87 ? 10.671 -6.800 -2.818 1.00 88.25 87 LEU A C 1
ATOM 700 O O . LEU A 1 87 ? 11.882 -6.634 -2.955 1.00 88.25 87 LEU A O 1
ATOM 704 N N . HIS A 1 88 ? 10.037 -7.883 -3.274 1.00 87.50 88 HIS A N 1
ATOM 705 C CA . HIS A 1 88 ? 10.715 -9.079 -3.786 1.00 87.50 88 HIS A CA 1
ATOM 706 C C . HIS A 1 88 ? 10.626 -9.243 -5.306 1.00 87.50 88 HIS A C 1
ATOM 708 O O . HIS A 1 88 ? 11.506 -9.871 -5.888 1.00 87.50 88 HIS A O 1
ATOM 714 N N . VAL A 1 89 ? 9.616 -8.667 -5.966 1.00 88.19 89 VAL A N 1
ATOM 715 C CA . VAL A 1 89 ? 9.458 -8.788 -7.426 1.00 88.19 89 VAL A CA 1
ATOM 716 C C . VAL A 1 89 ? 10.688 -8.269 -8.179 1.00 88.19 89 VAL A C 1
ATOM 718 O O . VAL A 1 89 ? 11.262 -7.240 -7.816 1.00 88.19 89 VAL A O 1
ATOM 721 N N . GLU A 1 90 ? 11.103 -8.980 -9.227 1.00 85.62 90 GLU A N 1
ATOM 722 C CA .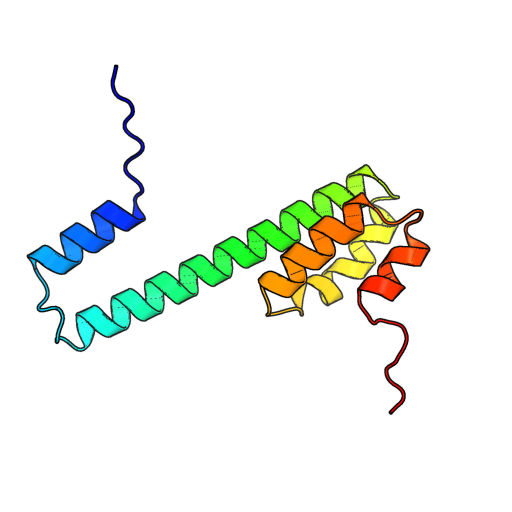 GLU A 1 90 ? 12.333 -8.676 -9.975 1.00 85.62 90 GLU A CA 1
ATOM 723 C C . GLU A 1 90 ? 12.179 -7.476 -10.920 1.00 85.62 90 GLU A C 1
ATOM 725 O O . GLU A 1 90 ? 13.149 -6.764 -11.178 1.00 85.62 90 GLU A O 1
ATOM 730 N N . SER A 1 91 ? 10.961 -7.220 -11.408 1.00 86.25 91 SER A N 1
ATOM 731 C CA . SER A 1 91 ? 10.652 -6.104 -12.303 1.00 86.25 91 SER A CA 1
ATOM 732 C C . SER A 1 91 ? 9.240 -5.561 -12.076 1.00 86.25 91 SER A C 1
ATOM 734 O O . SER A 1 91 ? 8.402 -6.207 -11.437 1.00 86.25 91 SER A O 1
ATOM 736 N N . PHE A 1 92 ? 8.967 -4.374 -12.623 1.00 84.38 92 PHE A N 1
ATOM 737 C CA . PHE A 1 92 ? 7.639 -3.770 -12.555 1.00 84.38 92 PHE A CA 1
ATOM 738 C C . PHE A 1 92 ? 6.601 -4.614 -13.303 1.00 84.38 92 PHE A C 1
ATOM 740 O O . PHE A 1 92 ? 5.490 -4.786 -12.819 1.00 84.38 92 PHE A O 1
ATOM 747 N N . GLU A 1 93 ? 6.966 -5.199 -14.443 1.00 84.75 93 GLU A N 1
ATOM 748 C CA . GLU A 1 93 ? 6.103 -6.044 -15.277 1.00 84.75 93 GLU A CA 1
ATOM 749 C C . GLU A 1 93 ? 5.702 -7.349 -14.582 1.00 84.75 93 GLU A C 1
ATOM 751 O O . GLU A 1 93 ? 4.629 -7.883 -14.857 1.00 84.75 93 GLU A O 1
ATOM 756 N N . ALA A 1 94 ? 6.523 -7.846 -13.651 1.00 84.06 94 ALA A N 1
ATOM 757 C CA . ALA A 1 94 ? 6.203 -9.023 -12.847 1.00 84.06 94 ALA A CA 1
ATOM 758 C C . ALA A 1 94 ? 5.149 -8.729 -11.762 1.00 84.06 94 ALA A C 1
ATOM 760 O O . ALA A 1 94 ? 4.419 -9.627 -11.344 1.00 84.06 94 ALA A O 1
ATOM 761 N N . PHE A 1 95 ? 5.019 -7.474 -11.322 1.00 85.25 95 PHE A N 1
ATOM 762 C CA . PHE A 1 95 ? 4.110 -7.093 -10.240 1.00 85.25 95 PHE A CA 1
ATOM 763 C C . PHE A 1 95 ? 2.609 -7.208 -10.602 1.00 85.25 95 PHE A C 1
ATOM 765 O O . PHE A 1 95 ? 1.836 -7.723 -9.799 1.00 85.25 95 PHE A O 1
ATOM 772 N N . PRO A 1 96 ? 2.139 -6.858 -11.813 1.00 80.88 96 PRO A N 1
ATOM 773 C CA . PRO A 1 96 ? 0.770 -7.153 -12.245 1.00 80.88 96 PRO A CA 1
ATOM 774 C C . PRO A 1 96 ? 0.357 -8.629 -12.141 1.00 80.88 96 PRO A C 1
ATOM 776 O O . PRO A 1 96 ? -0.818 -8.919 -11.903 1.00 80.88 96 PRO A O 1
ATOM 779 N N . HIS A 1 97 ? 1.299 -9.573 -12.262 1.00 78.44 97 HIS A N 1
ATOM 780 C CA . HIS A 1 97 ? 1.005 -10.991 -12.035 1.00 78.44 97 HIS A CA 1
ATOM 781 C C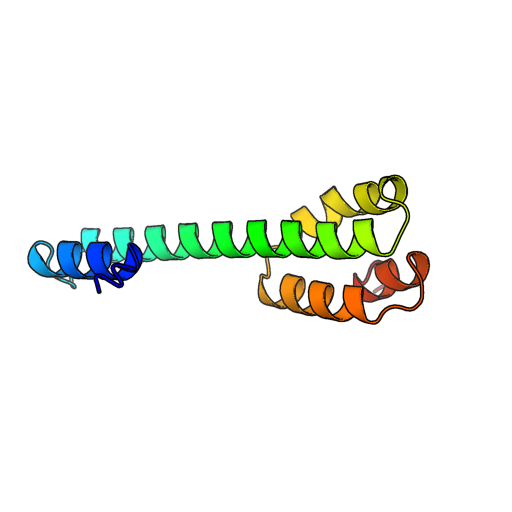 . HIS A 1 97 ? 0.663 -11.267 -10.567 1.00 78.44 97 HIS A C 1
ATOM 783 O O . HIS A 1 97 ? -0.253 -12.043 -10.299 1.00 78.44 97 HIS A O 1
ATOM 789 N N . THR A 1 98 ? 1.326 -10.595 -9.619 1.00 78.56 98 THR A N 1
ATOM 790 C CA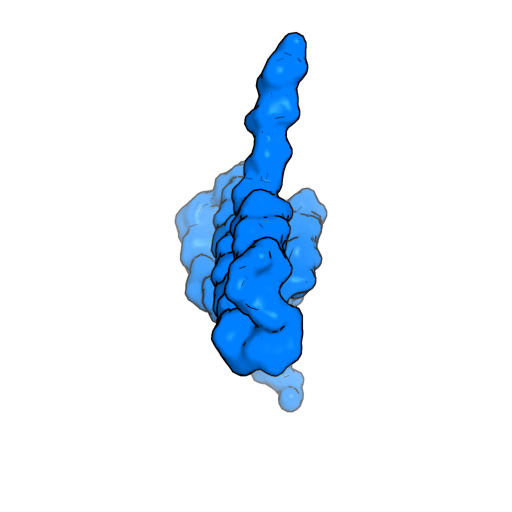 . THR A 1 98 ? 1.025 -10.733 -8.185 1.00 78.56 98 THR A CA 1
ATOM 791 C C . THR A 1 98 ? -0.301 -10.074 -7.820 1.00 78.56 98 THR A C 1
ATOM 793 O O . THR A 1 98 ? -0.970 -10.548 -6.908 1.00 78.56 98 THR A O 1
ATOM 796 N N . LEU A 1 99 ? -0.746 -9.062 -8.575 1.00 73.50 99 LEU A N 1
ATOM 797 C CA . LEU A 1 99 ? -2.079 -8.454 -8.456 1.00 73.50 99 LEU A CA 1
ATOM 798 C C . LEU A 1 99 ? -3.219 -9.356 -8.956 1.00 73.50 99 LEU A C 1
ATOM 800 O O . LEU A 1 99 ? -4.384 -9.017 -8.750 1.00 73.50 99 LEU A O 1
ATOM 804 N N . GLY A 1 100 ? -2.914 -10.486 -9.601 1.00 67.88 100 GLY A N 1
ATOM 805 C CA . GLY A 1 100 ? -3.920 -11.317 -10.263 1.00 67.88 100 GLY A CA 1
ATOM 806 C C . GLY A 1 100 ? -4.476 -10.680 -11.540 1.00 67.88 100 GLY A C 1
ATOM 807 O O . GLY A 1 100 ? -5.531 -11.086 -12.014 1.00 67.88 100 GLY A O 1
ATOM 808 N N . MET A 1 101 ? -3.773 -9.706 -12.139 1.00 57.50 101 MET A N 1
ATOM 809 C CA . MET A 1 101 ? -4.187 -9.089 -13.412 1.00 57.50 101 MET A CA 1
ATOM 810 C C . MET A 1 101 ? -3.998 -10.014 -14.629 1.00 57.50 101 MET A C 1
ATOM 812 O O . MET A 1 101 ? -4.271 -9.607 -15.753 1.00 57.50 101 MET A O 1
ATOM 816 N N . ASN A 1 102 ? -3.598 -11.269 -14.407 1.00 43.81 102 ASN A N 1
ATOM 817 C CA . ASN A 1 102 ? -3.546 -12.324 -15.411 1.00 43.81 102 ASN A CA 1
ATOM 818 C C . ASN A 1 102 ? -4.448 -13.484 -14.977 1.00 43.81 102 ASN A C 1
ATOM 820 O O . ASN A 1 102 ? -3.980 -14.417 -14.328 1.00 43.81 102 ASN A O 1
ATOM 824 N N . GLY A 1 103 ? -5.741 -13.403 -15.308 1.00 40.72 103 GLY A N 1
ATOM 825 C CA . GLY A 1 103 ? -6.672 -14.513 -15.082 1.00 40.72 103 GLY A CA 1
ATOM 826 C C . GLY A 1 103 ? -8.133 -14.162 -14.805 1.00 40.72 103 GLY A C 1
ATOM 827 O O . GLY A 1 103 ? -8.765 -14.870 -14.033 1.00 40.72 103 GLY A O 1
ATOM 828 N N . ASN A 1 104 ? -8.709 -13.139 -15.448 1.00 37.00 104 ASN A N 1
ATOM 829 C CA . ASN A 1 104 ? -10.165 -13.106 -15.646 1.00 37.00 104 ASN A CA 1
ATOM 830 C C . ASN A 1 104 ? -10.524 -13.987 -16.855 1.00 37.00 104 ASN A C 1
ATOM 832 O O . ASN A 1 104 ? -11.011 -13.491 -17.865 1.00 37.00 104 ASN A O 1
ATOM 836 N N . GLU A 1 105 ? -10.235 -15.281 -16.753 1.00 39.62 105 GLU A N 1
ATOM 837 C CA . GLU A 1 105 ? -10.801 -16.340 -17.589 1.00 39.62 105 GLU A CA 1
ATOM 838 C C . GLU A 1 105 ? -11.006 -17.568 -16.696 1.00 39.62 105 GLU A C 1
ATOM 840 O O . GLU A 1 105 ? -10.137 -18.437 -16.627 1.00 39.62 105 GLU A O 1
ATOM 845 N N . GLN A 1 106 ? -12.128 -17.587 -15.965 1.00 32.03 106 GLN A N 1
ATOM 846 C CA . GLN A 1 106 ? -13.020 -18.740 -15.752 1.00 32.03 106 GLN A CA 1
ATOM 847 C C . GLN A 1 106 ? -14.252 -18.342 -14.936 1.00 32.03 106 GLN A C 1
ATOM 849 O O . GLN A 1 106 ? -14.090 -17.692 -13.881 1.00 32.03 106 GLN A O 1
#

Mean predicted aligned error: 12.75 Å

Nearest PDB structures (foldseek):
  5xby-assembly2_C  TM=4.703E-01  e=1.042E+00  Homo sapiens
  7s0r-assembly1_A  TM=4.995E-01  e=6.132E+00  Streptococcus agalactiae